Protein AF-A0A8D8BW18-F1 (afdb_monomer)

pLDDT: mean 72.59, std 22.38, range [33.47, 97.62]

Mean predicted aligned error: 18.06 Å

InterPro domains:
  IPR052267 Nexin-Dynein Regulatory Complex Component [PTHR14690] (1-173)

Organism: Culex pipiens (NCBI:txid7175)

Structure (mmCIF, N/CA/C/O backbone):
data_AF-A0A8D8BW18-F1
#
_entry.id   AF-A0A8D8BW18-F1
#
loop_
_atom_site.group_PDB
_atom_site.id
_atom_site.type_symbol
_atom_site.label_atom_id
_atom_site.label_alt_id
_atom_site.label_comp_id
_atom_site.label_asym_id
_atom_site.label_entity_id
_atom_site.label_seq_id
_atom_site.pdbx_PDB_ins_code
_atom_site.Cartn_x
_atom_site.Cartn_y
_atom_site.Cartn_z
_atom_site.occupancy
_atom_site.B_iso_or_equiv
_atom_site.auth_seq_id
_atom_site.auth_comp_id
_atom_site.auth_asym_id
_atom_site.auth_atom_id
_atom_site.pdbx_PDB_model_num
ATOM 1 N N . PHE A 1 1 ? -17.989 -8.621 15.554 1.00 66.81 1 PHE A N 1
ATOM 2 C CA . PHE A 1 1 ? -17.810 -7.972 16.880 1.00 66.81 1 PHE A CA 1
ATOM 3 C C . PHE A 1 1 ? -18.764 -8.463 17.972 1.00 66.81 1 PHE A C 1
ATOM 5 O O . PHE A 1 1 ? -18.282 -8.988 18.970 1.00 66.81 1 PHE A O 1
ATOM 12 N N . LYS A 1 2 ? -20.095 -8.344 17.814 1.00 75.25 2 LYS A N 1
ATOM 13 C CA . LYS A 1 2 ? -21.068 -8.717 18.870 1.00 75.25 2 LYS A CA 1
ATOM 14 C C . LYS A 1 2 ? -20.943 -10.170 19.351 1.00 75.25 2 LYS A C 1
ATOM 16 O O . LYS A 1 2 ? -21.110 -10.436 20.535 1.00 75.25 2 LYS A O 1
ATOM 21 N N . GLU A 1 3 ? -20.630 -11.108 18.460 1.00 80.00 3 GLU A N 1
ATOM 22 C CA . GLU A 1 3 ? -20.431 -12.515 18.835 1.00 80.00 3 GLU A CA 1
ATOM 23 C C . GLU A 1 3 ? -19.160 -12.752 19.654 1.00 80.00 3 GLU A C 1
ATOM 25 O O . GLU A 1 3 ? -19.209 -13.439 20.673 1.00 80.00 3 GLU A O 1
ATOM 30 N N . TYR A 1 4 ? -18.041 -12.126 19.267 1.00 81.00 4 TYR A N 1
ATOM 31 C CA . TYR A 1 4 ? -16.801 -12.168 20.044 1.00 81.00 4 TYR A CA 1
ATOM 32 C C . TYR A 1 4 ? -17.044 -11.635 21.458 1.00 81.00 4 TYR A C 1
ATOM 34 O O . TYR A 1 4 ? -16.743 -12.323 22.428 1.00 81.00 4 TYR A O 1
ATOM 42 N N . GLN A 1 5 ? -17.707 -10.480 21.568 1.00 81.75 5 GLN A N 1
ATOM 43 C CA . GLN A 1 5 ? -18.057 -9.870 22.849 1.00 81.75 5 GLN A CA 1
ATOM 44 C C . GLN A 1 5 ? -18.955 -10.767 23.712 1.00 81.75 5 GLN A C 1
ATOM 46 O O . GLN A 1 5 ? -18.732 -10.868 24.915 1.00 81.75 5 GLN A O 1
ATOM 51 N N . LYS A 1 6 ? -19.955 -11.446 23.133 1.00 84.00 6 LYS A N 1
ATOM 52 C CA . LYS A 1 6 ? -20.797 -12.399 23.880 1.00 84.00 6 LYS A CA 1
ATOM 53 C C . LYS A 1 6 ? -19.983 -13.564 24.448 1.00 84.00 6 LYS A C 1
ATOM 55 O O . LYS A 1 6 ? -20.275 -14.014 25.550 1.00 84.00 6 LYS A O 1
ATOM 60 N N . ARG A 1 7 ? -18.975 -14.037 23.708 1.00 83.69 7 ARG A N 1
ATOM 61 C CA . ARG A 1 7 ? -18.138 -15.182 24.093 1.00 83.69 7 ARG A CA 1
ATOM 62 C C . ARG A 1 7 ? -17.044 -14.821 25.100 1.00 83.69 7 ARG A C 1
ATOM 64 O O . ARG A 1 7 ? -16.828 -15.569 26.043 1.00 83.69 7 ARG A O 1
ATOM 71 N N . THR A 1 8 ? -16.338 -13.711 24.894 1.00 81.50 8 THR A N 1
ATOM 72 C CA . THR A 1 8 ? -15.157 -13.326 25.695 1.00 81.50 8 THR A CA 1
ATOM 73 C C . THR A 1 8 ? -15.472 -12.268 26.752 1.00 81.50 8 THR A C 1
ATOM 75 O O . THR A 1 8 ? -14.718 -12.084 27.704 1.00 81.50 8 THR A O 1
ATOM 78 N N . GLY A 1 9 ? -16.590 -11.553 26.606 1.00 82.31 9 GLY A N 1
ATOM 79 C CA . GLY A 1 9 ? -16.945 -10.421 27.456 1.00 82.31 9 GLY A CA 1
ATOM 80 C C . GLY A 1 9 ? -16.098 -9.167 27.224 1.00 82.31 9 GLY A C 1
ATOM 81 O O . GLY A 1 9 ? -16.192 -8.255 28.045 1.00 82.31 9 GLY A O 1
ATOM 82 N N . ARG A 1 10 ? -15.284 -9.123 26.162 1.00 84.88 10 ARG A N 1
ATOM 83 C CA . ARG A 1 10 ? -14.417 -7.998 25.772 1.00 84.88 10 ARG A CA 1
ATOM 84 C C . ARG A 1 10 ? -14.543 -7.712 24.278 1.00 84.88 10 ARG A C 1
ATOM 86 O O . ARG A 1 10 ? -15.055 -8.548 23.532 1.00 84.88 10 ARG A O 1
ATOM 93 N N . LEU A 1 11 ? -14.108 -6.538 23.841 1.00 85.88 11 LEU A N 1
ATOM 94 C CA . LEU A 1 11 ? -13.949 -6.251 22.417 1.00 85.88 11 LEU A CA 1
ATOM 95 C C . LEU A 1 11 ? -12.721 -6.992 21.854 1.00 85.88 11 LEU A C 1
ATOM 97 O O . LEU A 1 11 ? -11.842 -7.362 22.629 1.00 85.88 11 LEU A O 1
ATOM 101 N N . PRO A 1 12 ? -12.689 -7.304 20.545 1.00 87.69 12 PRO A N 1
ATOM 102 C CA . PRO A 1 12 ? -11.513 -7.888 19.909 1.00 87.69 12 PRO A CA 1
ATOM 103 C C . PRO A 1 12 ? -10.355 -6.899 19.885 1.00 87.69 12 PRO A C 1
ATOM 105 O O . PRO A 1 12 ? -10.574 -5.714 19.642 1.00 87.69 12 PRO A O 1
ATOM 108 N N . ASP A 1 13 ? -9.144 -7.419 20.042 1.00 85.62 13 ASP A N 1
ATOM 109 C CA . ASP A 1 13 ? -7.924 -6.630 19.919 1.00 85.62 13 ASP A CA 1
ATOM 110 C C . ASP A 1 13 ? -7.613 -6.348 18.443 1.00 85.62 13 ASP A C 1
ATOM 112 O O . ASP A 1 13 ? -7.778 -7.214 17.573 1.00 85.62 13 ASP A O 1
ATOM 116 N N . PHE A 1 14 ? -7.147 -5.133 18.163 1.00 89.06 14 PHE A N 1
ATOM 117 C CA . PHE A 1 14 ? -6.636 -4.767 16.848 1.00 89.06 14 PHE A CA 1
ATOM 118 C C . PHE A 1 14 ? -5.167 -5.203 16.724 1.00 89.06 14 PHE A C 1
ATOM 120 O O . PHE A 1 14 ? -4.410 -4.994 17.676 1.00 89.06 14 PHE A O 1
ATOM 127 N N . PRO A 1 15 ? -4.730 -5.805 15.599 1.00 91.38 15 PRO A N 1
ATOM 128 C CA . PRO A 1 15 ? -3.352 -6.268 15.464 1.00 91.38 15 PRO A CA 1
ATOM 129 C C . PRO A 1 15 ? -2.334 -5.141 15.667 1.00 91.38 15 PRO A C 1
ATOM 131 O O . PRO A 1 15 ? -2.565 -3.992 15.278 1.00 91.38 15 PRO A O 1
ATOM 134 N N . SER A 1 16 ? -1.190 -5.470 16.269 1.00 89.50 16 SER A N 1
ATOM 135 C CA . SER A 1 16 ? -0.071 -4.533 16.378 1.00 89.50 16 SER A CA 1
ATOM 136 C C . SER A 1 16 ? 0.514 -4.229 15.000 1.00 89.50 16 SER A C 1
ATOM 138 O O . SER A 1 16 ? 0.356 -5.009 14.059 1.00 89.50 16 SER A O 1
ATOM 140 N N . GLU A 1 17 ? 1.221 -3.108 14.885 1.00 88.00 17 GLU A N 1
ATOM 141 C CA . GLU A 1 17 ? 1.940 -2.746 13.661 1.00 88.00 17 GLU A CA 1
ATOM 142 C C . GLU A 1 17 ? 2.936 -3.840 13.236 1.00 88.00 17 GLU A C 1
ATOM 144 O O . GLU A 1 17 ? 2.922 -4.263 12.082 1.00 88.00 17 GLU A O 1
ATOM 149 N N . GLU A 1 18 ? 3.701 -4.401 14.182 1.00 87.56 18 GLU A N 1
ATOM 150 C CA . GLU A 1 18 ? 4.629 -5.521 13.941 1.00 87.56 18 GLU A CA 1
ATOM 151 C C . GLU A 1 18 ? 3.927 -6.788 13.430 1.00 87.56 18 GLU A C 1
ATOM 153 O O . GLU A 1 18 ? 4.476 -7.532 12.619 1.00 87.56 18 GLU A O 1
ATOM 158 N N . ALA A 1 19 ? 2.687 -7.031 13.869 1.00 87.31 19 ALA A N 1
ATOM 159 C CA . ALA A 1 19 ? 1.862 -8.138 13.391 1.00 87.31 19 ALA A CA 1
ATOM 160 C C . ALA A 1 19 ? 1.169 -7.837 12.044 1.00 87.31 19 ALA A C 1
ATOM 162 O O . ALA A 1 19 ? 0.369 -8.643 11.563 1.00 87.31 19 ALA A O 1
ATOM 163 N N . GLY A 1 20 ? 1.464 -6.687 11.429 1.00 86.81 20 GLY A N 1
ATOM 164 C CA . GLY A 1 20 ? 0.916 -6.251 10.149 1.00 86.81 20 GLY A CA 1
ATOM 165 C C . GLY A 1 20 ? -0.337 -5.379 10.248 1.00 86.81 20 GLY A C 1
ATOM 166 O O . GLY A 1 20 ? -0.948 -5.121 9.212 1.00 86.81 20 GLY A O 1
ATOM 167 N N . GLY A 1 21 ? -0.734 -4.939 11.447 1.00 90.00 21 GLY A N 1
ATOM 168 C CA . GLY A 1 21 ? -1.819 -3.974 11.659 1.00 90.00 21 GLY A CA 1
ATOM 169 C C . GLY A 1 21 ? -3.132 -4.360 10.971 1.00 90.00 21 GLY A C 1
ATOM 170 O O . GLY A 1 21 ? -3.524 -5.533 10.934 1.00 90.00 21 GLY A O 1
ATOM 171 N N . SER A 1 22 ? -3.801 -3.382 10.360 1.00 90.12 22 SER A N 1
ATOM 172 C CA . SER A 1 22 ? -4.994 -3.622 9.535 1.00 90.12 22 SER A CA 1
ATOM 173 C C . SER A 1 22 ? -4.733 -4.551 8.355 1.00 90.12 22 SER A C 1
ATOM 175 O O . SER A 1 22 ? -5.632 -5.297 7.970 1.00 90.12 22 SER A O 1
ATOM 177 N N . ARG A 1 23 ? -3.520 -4.584 7.785 1.00 89.12 23 ARG A N 1
ATOM 178 C CA . ARG A 1 23 ? -3.214 -5.436 6.621 1.00 89.12 23 ARG A CA 1
ATOM 179 C C . ARG A 1 23 ? -3.442 -6.918 6.928 1.00 89.12 23 ARG A C 1
ATOM 181 O O . ARG A 1 23 ? -3.922 -7.652 6.065 1.00 89.12 23 ARG A O 1
ATOM 188 N N . HIS A 1 24 ? -3.195 -7.343 8.171 1.00 86.50 24 HIS A N 1
ATOM 189 C CA . HIS A 1 24 ? -3.511 -8.702 8.621 1.00 86.50 24 HIS A CA 1
ATOM 190 C C . HIS A 1 24 ? -5.020 -9.002 8.611 1.00 86.50 24 HIS A C 1
ATOM 192 O O . HIS A 1 24 ? -5.429 -10.136 8.353 1.00 86.50 24 HIS A O 1
ATOM 198 N N . LEU A 1 25 ? -5.856 -7.999 8.891 1.00 84.94 25 LEU A N 1
ATOM 199 C CA . LEU A 1 25 ? -7.312 -8.132 8.882 1.00 84.94 25 LEU A CA 1
ATOM 200 C C . LEU A 1 25 ? -7.853 -8.140 7.450 1.00 84.94 25 LEU A C 1
ATOM 202 O O . LEU A 1 25 ? -8.606 -9.044 7.099 1.00 84.94 25 LEU A O 1
ATOM 206 N N . LEU A 1 26 ? -7.425 -7.194 6.608 1.00 78.56 26 LEU A N 1
ATOM 207 C CA . LEU A 1 26 ? -7.921 -7.069 5.233 1.00 78.56 26 LEU A CA 1
ATOM 208 C C . LEU A 1 26 ? -7.465 -8.218 4.322 1.00 78.56 26 LEU A C 1
ATOM 210 O O . LEU A 1 26 ? -8.235 -8.663 3.475 1.00 78.56 26 LEU A O 1
ATOM 214 N N . SER A 1 27 ? -6.263 -8.767 4.530 1.00 72.50 27 SER A N 1
ATOM 215 C CA . SER A 1 27 ? -5.789 -9.937 3.772 1.00 72.50 27 SER A CA 1
ATOM 216 C C . SER A 1 27 ? -6.682 -11.168 3.975 1.00 72.50 27 SER A C 1
ATOM 218 O O . SER A 1 27 ? -6.855 -11.973 3.061 1.00 72.50 27 SER A O 1
ATOM 220 N N . ARG A 1 28 ? -7.309 -11.293 5.151 1.00 60.31 28 ARG A N 1
ATOM 221 C CA . ARG A 1 28 ? -8.270 -12.364 5.437 1.00 60.31 28 ARG A CA 1
ATOM 222 C C . ARG A 1 28 ? -9.626 -12.124 4.766 1.00 60.31 28 ARG A C 1
ATOM 224 O O . ARG A 1 28 ? -10.278 -13.097 4.413 1.00 60.31 28 ARG A O 1
ATOM 231 N N . GLN A 1 29 ? -10.027 -10.873 4.530 1.00 53.88 29 GLN A N 1
ATOM 232 C CA . GLN A 1 29 ? -11.337 -10.559 3.939 1.00 53.88 29 GLN A CA 1
ATOM 233 C C . GLN A 1 29 ? -11.428 -10.869 2.443 1.00 53.88 29 GLN A C 1
ATOM 235 O O . GLN A 1 29 ? -12.465 -11.330 1.982 1.00 53.88 29 GLN A O 1
ATOM 240 N N . ALA A 1 30 ? -10.333 -10.740 1.686 1.00 48.59 30 ALA A N 1
ATOM 241 C CA . ALA A 1 30 ? -10.296 -11.204 0.292 1.00 48.59 30 ALA A CA 1
ATOM 242 C C . ALA A 1 30 ? -10.478 -12.735 0.159 1.00 48.59 30 ALA A C 1
ATOM 244 O O . ALA A 1 30 ? -10.710 -13.244 -0.935 1.00 48.59 30 ALA A O 1
ATOM 245 N N . THR A 1 31 ? -10.389 -13.472 1.273 1.00 42.72 31 THR A N 1
ATOM 246 C CA . THR A 1 31 ? -10.566 -14.929 1.359 1.00 42.72 31 THR A CA 1
ATOM 247 C C . THR A 1 31 ? -11.709 -15.330 2.294 1.00 42.72 31 THR A C 1
ATOM 249 O O . THR A 1 31 ? -11.733 -16.472 2.750 1.00 42.72 31 THR A O 1
ATOM 252 N N . GLU A 1 32 ? -12.660 -14.430 2.591 1.00 41.25 32 GLU A N 1
ATOM 253 C CA . GLU A 1 32 ? -13.792 -14.702 3.489 1.00 41.25 32 GLU A CA 1
ATOM 254 C C . GLU A 1 32 ? -14.748 -15.771 2.920 1.00 41.25 32 GLU A C 1
ATOM 256 O O . GLU A 1 32 ? -15.827 -15.507 2.402 1.00 41.25 32 GLU A O 1
ATOM 261 N N . SER A 1 33 ? -14.344 -17.029 3.084 1.00 40.00 33 SER A N 1
ATOM 262 C CA . SER A 1 33 ? -15.210 -18.103 3.537 1.00 40.00 33 SER A CA 1
ATOM 263 C C . SER A 1 33 ? -14.842 -18.354 5.000 1.00 40.00 33 SER A C 1
ATOM 265 O O . SER A 1 33 ? -13.722 -18.756 5.325 1.00 40.00 33 SER A O 1
ATOM 267 N N . GLU A 1 34 ? -15.759 -18.032 5.910 1.00 48.22 34 GLU A N 1
ATOM 268 C CA . GLU A 1 34 ? -15.574 -18.006 7.367 1.00 48.22 34 GLU A CA 1
ATOM 269 C C . GLU A 1 34 ? -15.398 -19.401 8.022 1.00 48.22 34 GLU A C 1
ATOM 271 O O . GLU A 1 34 ? -15.932 -19.662 9.100 1.00 48.22 34 GLU A O 1
ATOM 276 N N . MET A 1 35 ? -14.646 -20.333 7.424 1.00 37.25 35 MET A N 1
ATOM 277 C CA . MET A 1 35 ? -14.471 -21.699 7.952 1.00 37.25 35 MET A CA 1
ATOM 278 C C . MET A 1 35 ? -13.027 -22.212 7.906 1.00 37.25 35 MET A C 1
ATOM 280 O O . MET A 1 35 ? -12.781 -23.367 7.574 1.00 37.25 35 MET A O 1
ATOM 284 N N . SER A 1 36 ? -12.024 -21.403 8.242 1.00 41.81 36 SER A N 1
ATOM 285 C CA . SER A 1 36 ? -10.649 -21.923 8.368 1.00 41.81 36 SER A CA 1
ATOM 286 C C . SER A 1 36 ? -9.906 -21.315 9.550 1.00 41.81 36 SER A C 1
ATOM 288 O O . SER A 1 36 ? -8.887 -20.641 9.439 1.00 41.81 36 SER A O 1
ATOM 290 N N . ARG A 1 37 ? -10.430 -21.597 10.745 1.00 48.81 37 ARG A N 1
ATOM 291 C CA . ARG A 1 37 ? -9.647 -21.618 11.983 1.00 48.81 37 ARG A CA 1
ATOM 292 C C . ARG A 1 37 ? -9.381 -23.071 12.371 1.00 48.81 37 ARG A C 1
ATOM 294 O O . ARG A 1 37 ? -10.067 -23.591 13.241 1.00 48.81 37 ARG A O 1
ATOM 301 N N . SER A 1 38 ? -8.434 -23.732 11.707 1.00 45.84 38 SER A N 1
ATOM 302 C CA . SER A 1 38 ? -7.627 -24.845 12.248 1.00 45.84 38 SER A CA 1
ATOM 303 C C . SER A 1 38 ? -6.885 -25.576 11.128 1.00 45.84 38 SER A C 1
ATOM 305 O O . SER A 1 38 ? -7.511 -26.207 10.295 1.00 45.84 38 SER A O 1
ATOM 307 N N . SER A 1 39 ? -5.553 -25.491 11.137 1.00 36.50 39 SER A N 1
ATOM 308 C CA . SER A 1 39 ? -4.615 -26.621 11.000 1.00 36.50 39 SER A CA 1
ATOM 309 C C . SER A 1 39 ? -3.238 -26.063 10.631 1.00 36.50 39 SER A C 1
ATOM 311 O O . SER A 1 39 ? -3.030 -25.573 9.527 1.00 36.50 39 SER A O 1
ATOM 313 N N . VAL A 1 40 ? -2.365 -25.868 11.619 1.00 37.56 40 VAL A N 1
ATOM 314 C CA . VAL A 1 40 ? -1.125 -26.651 11.787 1.00 37.56 40 VAL A CA 1
ATOM 315 C C . VAL A 1 40 ? -0.452 -27.072 10.480 1.00 37.56 40 VAL A C 1
ATOM 317 O O . VAL A 1 40 ? -0.977 -27.848 9.689 1.00 37.56 40 VAL A O 1
ATOM 320 N N . MET A 1 41 ? 0.767 -26.564 10.343 1.00 43.97 41 MET A N 1
ATOM 321 C CA . MET A 1 41 ? 1.787 -26.927 9.374 1.00 43.97 41 MET A CA 1
ATOM 322 C C . MET A 1 41 ? 1.861 -28.445 9.168 1.00 43.97 41 MET A C 1
ATOM 324 O O . MET A 1 41 ? 2.003 -29.198 10.130 1.00 43.97 41 MET A O 1
ATOM 328 N N . SER A 1 42 ? 1.835 -28.893 7.915 1.00 34.25 42 SER A N 1
ATOM 329 C CA . SER A 1 42 ? 2.266 -30.242 7.556 1.00 34.25 42 SER A CA 1
ATOM 330 C C . SER A 1 42 ? 3.167 -30.154 6.333 1.00 34.25 42 SER A C 1
ATOM 332 O O . SER A 1 42 ? 2.717 -30.068 5.194 1.00 34.25 42 SER A O 1
ATOM 334 N N . SER A 1 43 ? 4.471 -30.133 6.603 1.00 43.78 43 SER A N 1
ATOM 335 C CA . SER A 1 43 ? 5.488 -30.535 5.648 1.00 43.78 43 SER A CA 1
ATOM 336 C C . SER A 1 43 ? 5.309 -32.026 5.367 1.00 43.78 43 SER A C 1
ATOM 338 O O . SER A 1 43 ? 5.308 -32.851 6.285 1.00 43.78 43 SER A O 1
ATOM 340 N N . ARG A 1 44 ? 5.168 -32.401 4.094 1.00 36.97 44 ARG A N 1
ATOM 341 C CA . ARG A 1 44 ? 5.327 -33.800 3.702 1.00 36.97 44 ARG A CA 1
ATOM 342 C C . ARG A 1 44 ? 6.104 -33.923 2.405 1.00 36.97 44 ARG A C 1
ATOM 344 O O . ARG A 1 44 ? 5.578 -33.855 1.304 1.00 36.97 44 ARG A O 1
ATOM 351 N N . GLU A 1 45 ? 7.400 -34.094 2.629 1.00 38.44 45 GLU A N 1
ATOM 352 C CA . GLU A 1 45 ? 8.368 -34.793 1.799 1.00 38.44 45 GLU A CA 1
ATOM 353 C C . GLU A 1 45 ? 7.738 -35.995 1.075 1.00 38.44 45 GLU A C 1
ATOM 355 O O . GLU A 1 45 ? 7.233 -36.922 1.710 1.00 38.44 45 GLU A O 1
ATOM 360 N N . SER A 1 46 ? 7.820 -36.007 -0.255 1.00 41.03 46 SER A N 1
ATOM 361 C CA . SER A 1 46 ? 7.588 -37.202 -1.064 1.00 41.03 46 SER A CA 1
ATOM 362 C C . SER A 1 46 ? 8.788 -37.441 -1.976 1.00 41.03 46 SER A C 1
ATOM 364 O O . SER A 1 46 ? 8.866 -36.954 -3.103 1.00 41.03 46 SER A O 1
ATOM 366 N N . LYS A 1 47 ? 9.736 -38.219 -1.446 1.00 40.12 47 LYS A N 1
ATOM 367 C CA . LYS A 1 47 ? 10.743 -38.963 -2.203 1.00 40.12 47 LYS A CA 1
ATOM 368 C C . LYS A 1 47 ? 10.038 -40.006 -3.071 1.00 40.12 47 LYS A C 1
ATOM 370 O O . LYS A 1 47 ? 9.452 -40.933 -2.520 1.00 40.12 47 LYS A O 1
ATOM 375 N N . LEU A 1 48 ? 10.180 -39.932 -4.392 1.00 36.28 48 LEU A N 1
ATOM 376 C CA . LEU A 1 48 ? 9.960 -41.085 -5.267 1.00 36.28 48 LEU A CA 1
ATOM 377 C C . LEU A 1 48 ? 11.112 -41.209 -6.268 1.00 36.28 48 LEU A C 1
ATOM 379 O O . LEU A 1 48 ? 11.300 -40.393 -7.164 1.00 36.28 48 LEU A O 1
ATOM 383 N N . LYS A 1 49 ? 11.907 -42.257 -6.029 1.00 38.66 49 LYS A N 1
ATOM 384 C CA . LYS A 1 49 ? 12.949 -42.804 -6.896 1.00 38.66 49 LYS A CA 1
ATOM 385 C C . LYS A 1 49 ? 12.291 -43.324 -8.177 1.00 38.66 49 LYS A C 1
ATOM 387 O O . LYS A 1 49 ? 11.402 -44.166 -8.079 1.00 38.66 49 LYS A O 1
ATOM 392 N N . SER A 1 50 ? 12.774 -42.893 -9.340 1.00 33.47 50 SER A N 1
ATOM 393 C CA . SER A 1 50 ? 12.515 -43.583 -10.605 1.00 33.47 50 SER A CA 1
ATOM 394 C C . SER A 1 50 ? 13.801 -44.200 -11.140 1.00 33.47 50 SER A C 1
ATOM 396 O O . SER A 1 50 ? 14.907 -43.726 -10.873 1.00 33.47 50 SER A O 1
ATOM 398 N N . ALA A 1 51 ? 13.607 -45.333 -11.796 1.00 34.09 51 ALA A N 1
ATOM 399 C CA . ALA A 1 51 ? 14.574 -46.365 -12.086 1.00 34.09 51 ALA A CA 1
ATOM 400 C C . ALA A 1 51 ? 15.605 -45.961 -13.145 1.00 34.09 51 ALA A C 1
ATOM 402 O O . ALA A 1 51 ? 15.366 -45.158 -14.042 1.00 34.09 51 ALA A O 1
ATOM 403 N N . LYS A 1 52 ? 16.770 -46.585 -13.000 1.00 33.94 52 LYS A N 1
ATOM 404 C CA . LYS A 1 52 ? 17.919 -46.562 -13.894 1.00 33.94 52 LYS A CA 1
ATOM 405 C C . LYS A 1 52 ? 17.688 -47.591 -15.001 1.00 33.94 52 LYS A C 1
ATOM 407 O O . LYS A 1 52 ? 17.534 -48.761 -14.672 1.00 33.94 52 LYS A O 1
ATOM 412 N N . ASP A 1 53 ? 17.772 -47.175 -16.261 1.00 36.22 53 ASP A N 1
ATOM 413 C CA . ASP A 1 53 ? 18.125 -48.073 -17.365 1.00 36.22 53 ASP A CA 1
ATOM 414 C C . ASP A 1 53 ? 19.078 -47.350 -18.342 1.00 36.22 53 ASP A C 1
ATOM 416 O O . ASP A 1 53 ? 18.848 -46.175 -18.649 1.00 36.22 53 ASP A O 1
ATOM 420 N N . PRO A 1 54 ? 20.191 -47.974 -18.780 1.00 42.16 54 PRO A N 1
ATOM 421 C CA . PRO A 1 54 ? 21.247 -47.311 -19.529 1.00 42.16 54 PRO A CA 1
ATOM 422 C C . PRO A 1 54 ? 21.105 -47.596 -21.028 1.00 42.16 54 PRO A C 1
ATOM 424 O O . PRO A 1 54 ? 21.276 -48.731 -21.463 1.00 42.16 54 PRO A O 1
ATOM 427 N N . ASN A 1 55 ? 20.882 -46.568 -21.852 1.00 35.12 55 ASN A N 1
ATOM 428 C CA . ASN A 1 55 ? 20.998 -46.734 -23.302 1.00 35.12 55 ASN A CA 1
ATOM 429 C C . ASN A 1 55 ? 21.799 -45.604 -23.967 1.00 35.12 55 ASN A C 1
ATOM 431 O O . ASN A 1 55 ? 21.282 -44.567 -24.369 1.00 35.12 55 ASN A O 1
ATOM 435 N N . LYS A 1 56 ? 23.114 -45.837 -24.010 1.00 42.44 56 LYS A N 1
ATOM 436 C CA . LYS A 1 56 ? 23.999 -45.718 -25.179 1.00 42.44 56 LYS A CA 1
ATOM 437 C C . LYS A 1 56 ? 23.626 -44.642 -26.217 1.00 42.44 56 LYS A C 1
ATOM 439 O O . LYS A 1 56 ? 23.078 -44.948 -27.271 1.00 42.44 56 LYS A O 1
ATOM 444 N N . GLN A 1 57 ? 24.043 -43.397 -25.977 1.00 41.16 57 GLN A N 1
ATOM 445 C CA . GLN A 1 57 ? 24.173 -42.404 -27.047 1.00 41.16 57 GLN A CA 1
ATOM 446 C C . GLN A 1 57 ? 25.545 -42.542 -27.715 1.00 41.16 57 GLN A C 1
ATOM 448 O O . GLN A 1 57 ? 26.593 -42.340 -27.102 1.00 41.16 57 GLN A O 1
ATOM 453 N N . GLN A 1 58 ? 25.518 -42.937 -28.987 1.00 42.19 58 GLN A N 1
ATOM 454 C CA . GLN A 1 58 ? 26.649 -42.872 -29.904 1.00 42.19 58 GLN A CA 1
ATOM 455 C C . GLN A 1 58 ? 27.082 -41.408 -30.063 1.00 42.19 58 GLN A C 1
ATOM 457 O O . GLN A 1 58 ? 26.310 -40.580 -30.549 1.00 42.19 58 GLN A O 1
ATOM 462 N N . LYS A 1 59 ? 28.319 -41.088 -29.667 1.00 42.88 59 LYS A N 1
ATOM 463 C CA . LYS A 1 59 ? 28.950 -39.800 -29.974 1.00 42.88 59 LYS A CA 1
ATOM 464 C C . LYS A 1 59 ? 29.140 -39.693 -31.491 1.00 42.88 59 LYS A C 1
ATOM 466 O O . LYS A 1 59 ? 29.756 -40.568 -32.099 1.00 42.88 59 LYS A O 1
ATOM 471 N N . ARG A 1 60 ? 28.614 -38.625 -32.096 1.00 42.78 60 ARG A N 1
ATOM 472 C CA . ARG A 1 60 ? 28.977 -38.219 -33.461 1.00 42.78 60 ARG A CA 1
ATOM 473 C C . ARG A 1 60 ? 30.415 -37.675 -33.430 1.00 42.78 60 ARG A C 1
ATOM 475 O O . ARG A 1 60 ? 30.758 -36.981 -32.473 1.00 42.78 60 ARG A O 1
ATOM 482 N N . PRO A 1 61 ? 31.266 -37.963 -34.425 1.00 36.88 61 PRO A N 1
ATOM 483 C CA . PRO A 1 61 ? 32.617 -37.421 -34.460 1.00 36.88 61 PRO A CA 1
ATOM 484 C C . PRO A 1 61 ? 32.535 -35.944 -34.872 1.00 36.88 61 PRO A C 1
ATOM 486 O O . PRO A 1 61 ? 32.098 -35.645 -35.980 1.00 36.88 61 PRO A O 1
ATOM 489 N N . GLY A 1 62 ? 32.902 -35.022 -33.978 1.00 47.84 62 GLY A N 1
ATOM 490 C CA . GLY A 1 62 ? 33.004 -33.593 -34.309 1.00 47.84 62 GLY A CA 1
ATOM 491 C C . GLY A 1 62 ? 32.625 -32.605 -33.205 1.00 47.84 62 GLY A C 1
ATOM 492 O O . GLY A 1 62 ? 32.921 -31.424 -33.345 1.00 47.84 62 GLY A O 1
ATOM 493 N N . GLU A 1 63 ? 32.020 -33.047 -32.102 1.00 43.53 63 GLU A N 1
ATOM 494 C CA . GLU A 1 63 ? 31.780 -32.170 -30.952 1.00 43.53 63 GLU A CA 1
ATOM 495 C C . GLU A 1 63 ? 33.020 -32.174 -30.052 1.00 43.53 63 GLU A C 1
ATOM 497 O O . GLU A 1 63 ? 33.215 -33.059 -29.218 1.00 43.53 63 GLU A O 1
ATOM 502 N N . VAL A 1 64 ? 33.907 -31.203 -30.274 1.00 48.06 64 VAL A N 1
ATOM 503 C CA . VAL A 1 64 ? 34.926 -30.831 -29.290 1.00 48.06 64 VAL A CA 1
ATOM 504 C C . VAL A 1 64 ? 34.182 -30.333 -28.056 1.00 48.06 64 VAL A C 1
ATOM 506 O O . VAL A 1 64 ? 33.655 -29.222 -28.042 1.00 48.06 64 VAL A O 1
ATOM 509 N N . SER A 1 65 ? 34.100 -31.185 -27.033 1.00 49.03 65 SER A N 1
ATOM 510 C CA . SER A 1 65 ? 33.650 -30.782 -25.707 1.00 49.03 65 SER A CA 1
ATOM 511 C C . SER A 1 65 ? 34.584 -29.677 -25.225 1.00 49.03 65 SER A C 1
ATOM 513 O O . SER A 1 65 ? 35.751 -29.931 -24.926 1.00 49.03 65 SER A O 1
ATOM 515 N N . LEU A 1 66 ? 34.075 -28.445 -25.144 1.00 53.91 66 LEU A N 1
ATOM 516 C CA . LEU A 1 66 ? 34.796 -27.298 -24.579 1.00 53.91 66 LEU A CA 1
ATOM 517 C C . LEU A 1 66 ? 35.235 -27.561 -23.120 1.00 53.91 66 LEU A C 1
ATOM 519 O O . LEU A 1 66 ? 36.039 -26.822 -22.564 1.00 53.91 66 LEU A O 1
ATOM 523 N N . GLU A 1 67 ? 34.717 -28.623 -22.501 1.00 55.31 67 GLU A N 1
ATOM 524 C CA . GLU A 1 67 ? 35.012 -29.028 -21.132 1.00 55.31 67 GLU A CA 1
ATOM 525 C C . GLU A 1 67 ? 36.339 -29.799 -20.982 1.00 55.31 67 GLU A C 1
ATOM 527 O O . GLU A 1 67 ? 36.921 -29.797 -19.903 1.00 55.31 67 GLU A O 1
ATOM 532 N N . GLU A 1 68 ? 36.865 -30.434 -22.037 1.00 52.53 68 GLU A N 1
ATOM 533 C CA . GLU A 1 68 ? 38.038 -31.324 -21.906 1.00 52.53 68 GLU A CA 1
ATOM 534 C C . GLU A 1 68 ? 39.394 -30.586 -21.873 1.00 52.53 68 GLU A C 1
ATOM 536 O O . GLU A 1 68 ? 40.420 -31.208 -21.602 1.00 52.53 68 GLU A O 1
ATOM 541 N N . GLY A 1 69 ? 39.410 -29.264 -22.097 1.00 51.81 69 GLY A N 1
ATOM 542 C CA . GLY A 1 69 ? 40.625 -28.429 -22.092 1.00 51.81 69 GLY A CA 1
ATOM 543 C C . GLY A 1 69 ? 40.659 -27.307 -21.049 1.00 51.81 69 GLY A C 1
ATOM 544 O O . GLY A 1 69 ? 41.682 -26.637 -20.908 1.00 51.81 69 GLY A O 1
ATOM 545 N N . LEU A 1 70 ? 39.571 -27.084 -20.307 1.00 55.19 70 LEU A N 1
ATOM 546 C CA . LEU A 1 70 ? 39.545 -26.135 -19.193 1.00 55.19 70 LEU A CA 1
ATOM 547 C C . LEU A 1 70 ? 40.061 -26.849 -17.949 1.00 55.19 70 LEU A C 1
ATOM 549 O O . LEU A 1 70 ? 39.322 -27.426 -17.154 1.00 55.19 70 LEU A O 1
ATOM 553 N N . ASP A 1 71 ? 41.384 -26.849 -17.871 1.00 55.78 71 ASP A N 1
ATOM 554 C CA . ASP A 1 71 ? 42.201 -27.352 -16.784 1.00 55.78 71 ASP A CA 1
ATOM 555 C C . ASP A 1 71 ? 41.567 -27.085 -15.407 1.00 55.78 71 ASP A C 1
ATOM 557 O O . ASP A 1 71 ? 40.955 -26.037 -15.172 1.00 55.78 71 ASP A O 1
ATOM 561 N N . LYS A 1 72 ? 41.748 -28.028 -14.475 1.00 59.66 72 LYS A N 1
ATOM 562 C CA . LYS A 1 72 ? 41.115 -28.127 -13.137 1.00 59.66 72 LYS A CA 1
ATOM 563 C C . LYS A 1 72 ? 41.322 -26.917 -12.194 1.00 59.66 72 LYS A C 1
ATOM 565 O O . LYS A 1 72 ? 40.982 -27.005 -11.015 1.00 59.66 72 LYS A O 1
ATOM 570 N N . ALA A 1 73 ? 41.843 -25.797 -12.689 1.00 62.66 73 ALA A N 1
ATOM 571 C CA . ALA A 1 73 ? 42.105 -24.555 -11.974 1.00 62.66 73 ALA A CA 1
ATOM 572 C C . ALA A 1 73 ? 41.264 -23.348 -12.447 1.00 62.66 73 ALA A C 1
ATOM 574 O O . ALA A 1 73 ? 41.129 -22.398 -11.679 1.00 62.66 73 ALA A O 1
ATOM 575 N N . PHE A 1 74 ? 40.664 -23.357 -13.647 1.00 65.69 74 PHE A N 1
ATOM 576 C CA . PHE A 1 74 ? 39.877 -22.213 -14.136 1.00 65.69 74 PHE A CA 1
ATOM 577 C C . PHE A 1 74 ? 38.388 -22.550 -14.232 1.00 65.69 74 PHE A C 1
ATOM 579 O O . PHE A 1 74 ? 37.881 -22.985 -15.263 1.00 65.69 74 PHE A O 1
ATOM 586 N N . ARG A 1 75 ? 37.662 -22.322 -13.132 1.00 72.94 75 ARG A N 1
ATOM 587 C CA . ARG A 1 75 ? 36.201 -22.207 -13.184 1.00 72.94 75 ARG A CA 1
ATOM 588 C C . ARG A 1 75 ? 35.869 -20.749 -13.492 1.00 72.94 75 ARG A C 1
ATOM 590 O O . ARG A 1 75 ? 36.189 -19.907 -12.650 1.00 72.94 75 ARG A O 1
ATOM 597 N N . PRO A 1 76 ? 35.248 -20.417 -14.639 1.00 74.00 76 PRO A N 1
ATOM 598 C CA . PRO A 1 76 ? 34.782 -19.057 -14.852 1.00 74.00 76 PRO A CA 1
ATOM 599 C C . PRO A 1 76 ? 33.800 -18.711 -13.729 1.00 74.00 76 PRO A C 1
ATOM 601 O O . PRO A 1 76 ? 32.819 -19.422 -13.497 1.00 74.00 76 PRO A O 1
ATOM 604 N N . MET A 1 77 ? 34.105 -17.650 -12.983 1.00 78.94 77 MET A N 1
ATOM 605 C CA . MET A 1 77 ? 33.188 -17.122 -11.982 1.00 78.94 77 MET A CA 1
ATOM 606 C C . MET A 1 77 ? 31.918 -16.664 -12.704 1.00 78.94 77 MET A C 1
ATOM 608 O O . MET A 1 77 ? 31.990 -16.114 -13.806 1.00 78.94 77 MET A O 1
ATOM 612 N N . GLN A 1 78 ? 30.749 -16.901 -12.106 1.00 83.75 78 GLN A N 1
ATOM 613 C CA . GLN A 1 78 ? 29.523 -16.308 -12.632 1.00 83.75 78 GLN A CA 1
ATOM 614 C C . GLN A 1 78 ? 29.696 -14.789 -12.682 1.00 83.75 78 GLN A C 1
ATOM 616 O O . GLN A 1 78 ? 30.208 -14.189 -11.736 1.00 83.75 78 GLN A O 1
ATOM 621 N N . SER A 1 79 ? 29.305 -14.177 -13.799 1.00 89.38 79 SER A N 1
ATOM 622 C CA . SER A 1 79 ? 29.405 -12.728 -13.945 1.00 89.38 79 SER A CA 1
ATOM 623 C C . SER A 1 79 ? 28.558 -12.045 -12.873 1.00 89.38 79 SER A C 1
ATOM 625 O O . SER A 1 79 ? 27.379 -12.363 -12.705 1.00 89.38 79 SER A O 1
ATOM 627 N N . ALA A 1 80 ? 29.162 -11.079 -12.183 1.00 89.94 80 ALA A N 1
ATOM 628 C CA . ALA A 1 80 ? 28.487 -10.251 -11.189 1.00 89.94 80 ALA A CA 1
ATOM 629 C C . ALA A 1 80 ? 27.316 -9.443 -11.782 1.00 89.94 80 ALA A C 1
ATOM 631 O O . ALA A 1 80 ? 26.423 -9.048 -11.042 1.00 89.94 80 ALA A O 1
ATOM 632 N N . PHE A 1 81 ? 27.289 -9.253 -13.107 1.00 93.19 81 PHE A N 1
ATOM 633 C CA . PHE A 1 81 ? 26.248 -8.513 -13.827 1.00 93.19 81 PHE A CA 1
ATOM 634 C C . PHE A 1 81 ? 25.072 -9.391 -14.277 1.00 93.19 81 PHE A C 1
ATOM 636 O O . PHE A 1 81 ? 24.048 -8.871 -14.708 1.00 93.19 81 PHE A O 1
ATOM 643 N N . LEU A 1 82 ? 25.175 -10.726 -14.197 1.00 93.19 82 LEU A N 1
ATOM 644 C CA . LEU A 1 82 ? 24.071 -11.607 -14.607 1.00 93.19 82 LEU A CA 1
ATOM 645 C C . LEU A 1 82 ? 22.760 -11.354 -13.843 1.00 93.19 82 LEU A C 1
ATOM 647 O O . LEU A 1 82 ? 21.715 -11.405 -14.488 1.00 93.19 82 LEU A O 1
ATOM 651 N N . PRO A 1 83 ? 22.760 -11.099 -12.519 1.00 95.06 83 PRO A N 1
ATOM 652 C CA . PRO A 1 83 ? 21.540 -10.736 -11.802 1.00 95.06 83 PRO A CA 1
ATOM 653 C C . PRO A 1 83 ? 20.928 -9.427 -12.309 1.00 95.06 83 PRO A C 1
ATOM 655 O O . PRO A 1 83 ? 19.727 -9.370 -12.527 1.00 95.06 83 PRO A O 1
ATOM 658 N N . GLU A 1 84 ? 21.750 -8.408 -12.557 1.00 96.25 84 GLU A N 1
ATOM 659 C CA . GLU A 1 84 ? 21.295 -7.108 -13.063 1.00 96.25 84 GLU A CA 1
ATOM 660 C C . GLU A 1 84 ? 20.656 -7.235 -14.450 1.00 96.25 84 GLU A C 1
ATOM 662 O O . GLU A 1 84 ? 19.557 -6.739 -14.674 1.00 96.25 84 GLU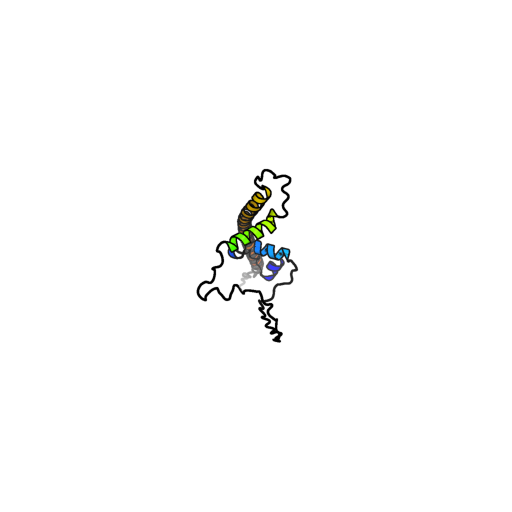 A O 1
ATOM 667 N N . ILE A 1 85 ? 21.292 -7.987 -15.355 1.00 96.25 85 ILE A N 1
ATOM 668 C CA . ILE A 1 85 ? 20.746 -8.250 -16.692 1.00 96.25 85 ILE A CA 1
ATOM 669 C C . ILE A 1 85 ? 19.408 -8.989 -16.597 1.00 96.25 85 ILE A C 1
ATOM 671 O O . ILE A 1 85 ? 18.476 -8.651 -17.320 1.00 96.25 85 ILE A O 1
ATOM 675 N N . LYS A 1 86 ? 19.292 -9.988 -15.713 1.00 96.31 86 LYS A N 1
ATOM 676 C CA . LYS A 1 86 ? 18.024 -10.703 -15.502 1.00 96.31 86 LYS A CA 1
ATOM 677 C C . LYS A 1 86 ? 16.936 -9.766 -14.992 1.00 96.31 86 LYS A C 1
ATOM 679 O O . LYS A 1 86 ? 15.872 -9.730 -15.592 1.00 96.31 86 LYS A O 1
ATOM 684 N N . ASN A 1 87 ? 17.240 -8.958 -13.977 1.00 97.00 87 ASN A N 1
ATOM 685 C CA . ASN A 1 87 ? 16.294 -7.988 -13.433 1.00 97.00 87 ASN A CA 1
ATOM 686 C C . ASN A 1 87 ? 15.826 -6.993 -14.507 1.00 97.00 87 ASN A C 1
ATOM 688 O O . ASN A 1 87 ? 14.635 -6.732 -14.602 1.00 97.00 87 ASN A O 1
ATOM 692 N N . GLY A 1 88 ? 16.731 -6.489 -15.354 1.00 97.62 88 GLY A N 1
ATOM 693 C CA . GLY A 1 88 ? 16.363 -5.586 -16.449 1.00 97.62 88 GLY A CA 1
ATOM 694 C C . GLY A 1 88 ? 15.520 -6.258 -17.541 1.00 97.62 88 GLY A 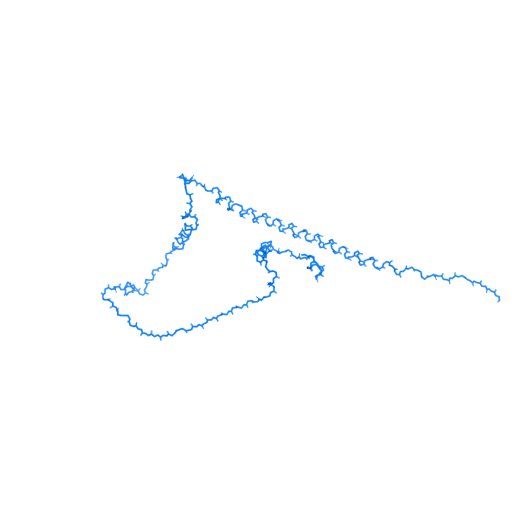C 1
ATOM 695 O O . GLY A 1 88 ? 14.619 -5.636 -18.101 1.00 97.62 88 GLY A O 1
ATOM 696 N N . ILE A 1 89 ? 15.772 -7.540 -17.834 1.00 97.12 89 ILE A N 1
ATOM 697 C CA . ILE A 1 89 ? 14.927 -8.330 -18.745 1.00 97.12 89 ILE A CA 1
ATOM 698 C C . ILE A 1 89 ? 13.528 -8.512 -18.150 1.00 97.12 89 ILE A C 1
ATOM 700 O O . ILE A 1 89 ? 12.539 -8.365 -18.870 1.00 97.12 89 ILE A O 1
ATOM 704 N N . ASP A 1 90 ? 13.441 -8.840 -16.864 1.00 97.44 90 ASP A N 1
ATOM 705 C CA . ASP A 1 90 ? 12.172 -9.044 -16.170 1.00 97.44 90 ASP A CA 1
ATOM 706 C C . ASP A 1 90 ? 11.374 -7.730 -16.120 1.00 97.44 90 ASP A C 1
ATOM 708 O O . ASP A 1 90 ? 10.230 -7.697 -16.570 1.00 97.44 90 ASP A O 1
ATOM 712 N N . GLU A 1 91 ? 12.011 -6.616 -15.741 1.00 96.19 91 GLU A N 1
ATOM 713 C CA . GLU A 1 91 ? 11.404 -5.278 -15.742 1.00 96.19 91 GLU A CA 1
ATOM 714 C C . GLU A 1 91 ? 10.882 -4.884 -17.131 1.00 96.19 91 GLU A C 1
ATOM 716 O O . GLU A 1 91 ? 9.746 -4.426 -17.276 1.00 96.19 91 GLU A O 1
ATOM 721 N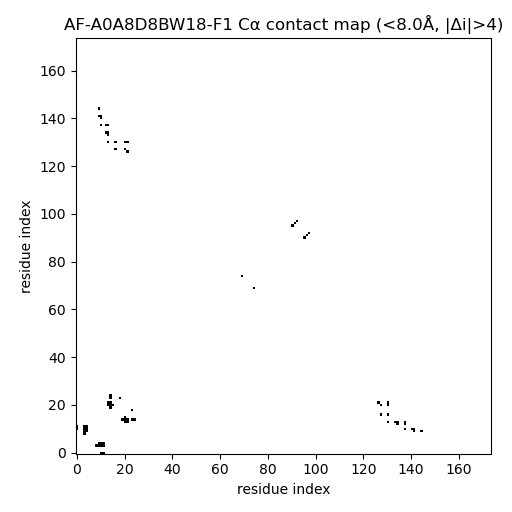 N . TYR A 1 92 ? 11.679 -5.100 -18.183 1.00 96.56 92 TYR A N 1
ATOM 722 C CA . TYR A 1 92 ? 11.236 -4.830 -19.547 1.00 96.56 92 TYR A CA 1
ATOM 723 C C . TYR A 1 92 ? 10.002 -5.655 -19.917 1.00 96.56 92 TYR A C 1
ATOM 725 O O . TYR A 1 92 ? 9.054 -5.121 -20.490 1.00 96.56 92 TYR A O 1
ATOM 733 N N . ASN A 1 93 ? 9.994 -6.951 -19.602 1.00 97.06 93 ASN A N 1
ATOM 734 C CA . ASN A 1 93 ? 8.877 -7.826 -19.943 1.00 97.06 93 ASN A CA 1
ATOM 735 C C . ASN A 1 93 ? 7.592 -7.473 -19.186 1.00 97.06 93 ASN A C 1
ATOM 737 O O . ASN A 1 93 ? 6.516 -7.587 -19.773 1.00 97.06 93 ASN A O 1
ATOM 741 N N . GLU A 1 94 ? 7.702 -7.073 -17.921 1.00 95.38 94 GLU A N 1
ATOM 742 C CA . GLU A 1 94 ? 6.557 -6.764 -17.063 1.00 95.38 94 GLU A CA 1
ATOM 743 C C . GLU A 1 94 ? 5.988 -5.366 -17.322 1.00 95.38 94 GLU A C 1
ATOM 745 O O . GLU A 1 94 ? 4.772 -5.209 -17.423 1.00 95.38 94 GLU A O 1
ATOM 750 N N . ILE A 1 95 ? 6.854 -4.358 -17.457 1.00 92.38 95 ILE A N 1
ATOM 751 C CA . ILE A 1 95 ? 6.446 -2.946 -17.470 1.00 92.38 95 ILE A CA 1
ATOM 752 C C . ILE A 1 95 ? 6.426 -2.375 -18.888 1.00 92.38 95 ILE A C 1
ATOM 754 O O . ILE A 1 95 ? 5.488 -1.672 -19.260 1.00 92.38 95 ILE A O 1
ATOM 758 N N . TRP A 1 96 ? 7.457 -2.655 -19.688 1.00 92.75 96 TRP A N 1
ATOM 759 C CA . TRP A 1 96 ? 7.741 -1.886 -20.907 1.00 92.75 96 TRP A CA 1
ATOM 760 C C . TRP A 1 96 ? 7.247 -2.554 -22.194 1.00 92.75 96 TRP A C 1
ATOM 762 O O . TRP A 1 96 ? 6.744 -1.882 -23.089 1.00 92.75 96 TRP A O 1
ATOM 772 N N . LYS A 1 97 ? 7.329 -3.883 -22.293 1.00 94.00 97 LYS A N 1
ATOM 773 C CA . LYS A 1 97 ? 7.037 -4.658 -23.511 1.00 94.00 97 LYS A CA 1
ATOM 774 C C . LYS A 1 97 ? 5.626 -4.442 -24.064 1.00 94.00 97 LYS A C 1
ATOM 776 O O . LYS A 1 97 ? 5.432 -4.498 -25.276 1.00 94.00 97 LYS A O 1
ATOM 781 N N . GLY A 1 98 ? 4.644 -4.271 -23.181 1.00 91.94 98 GLY A N 1
ATOM 782 C CA . GLY A 1 98 ? 3.237 -4.076 -23.540 1.00 91.94 98 GLY A CA 1
ATOM 783 C C . GLY A 1 98 ? 2.766 -2.626 -23.459 1.00 91.94 98 GLY A C 1
ATOM 784 O O . GLY A 1 98 ? 1.571 -2.382 -23.615 1.00 91.94 98 GLY A O 1
ATOM 785 N N . LYS A 1 99 ? 3.664 -1.680 -23.163 1.00 90.19 99 LYS A N 1
ATOM 786 C CA . LYS A 1 99 ? 3.283 -0.298 -22.886 1.00 90.19 99 LYS A CA 1
ATOM 787 C C . LYS A 1 99 ? 3.056 0.474 -24.183 1.00 90.19 99 LYS A C 1
ATOM 789 O O . LYS A 1 99 ? 3.854 0.388 -25.113 1.00 90.19 99 LYS A O 1
ATOM 794 N N . ASP A 1 100 ? 1.959 1.223 -24.246 1.00 90.50 100 ASP A N 1
ATOM 795 C CA . ASP A 1 100 ? 1.650 2.073 -25.395 1.00 90.50 100 ASP A CA 1
ATOM 796 C C . ASP A 1 100 ? 2.385 3.416 -25.284 1.00 90.50 100 ASP A C 1
ATOM 798 O O . ASP A 1 100 ? 2.087 4.236 -24.415 1.00 90.50 100 ASP A O 1
ATOM 802 N N . GLU A 1 101 ? 3.346 3.648 -26.179 1.00 89.19 101 GLU A N 1
ATOM 803 C CA . GLU A 1 101 ? 4.127 4.890 -26.243 1.00 89.19 101 GLU A CA 1
ATOM 804 C C . GLU A 1 101 ? 3.602 5.890 -27.285 1.00 89.19 101 GLU A C 1
ATOM 806 O O . GLU A 1 101 ? 4.228 6.927 -27.521 1.00 89.19 101 GLU A O 1
ATOM 811 N N . SER A 1 102 ? 2.437 5.636 -27.895 1.00 91.69 102 SER A N 1
ATOM 812 C CA . SER A 1 102 ? 1.876 6.482 -28.964 1.00 91.69 102 SER A CA 1
ATOM 813 C C . SER A 1 102 ? 1.713 7.953 -28.560 1.00 91.69 102 SER A C 1
ATOM 815 O O . SER A 1 102 ? 1.765 8.845 -29.407 1.00 91.69 102 SER A O 1
ATOM 817 N N . HIS A 1 103 ? 1.552 8.223 -27.263 1.00 87.62 103 HIS A N 1
ATOM 818 C CA . HIS A 1 103 ? 1.415 9.568 -26.704 1.00 87.62 103 HIS A CA 1
ATOM 819 C C . HIS A 1 103 ? 2.677 10.091 -25.994 1.00 87.62 103 HIS A C 1
ATOM 821 O O . HIS A 1 103 ? 2.683 11.237 -25.550 1.00 87.62 103 HIS A O 1
ATOM 827 N N . ASN A 1 104 ? 3.759 9.304 -25.927 1.00 90.44 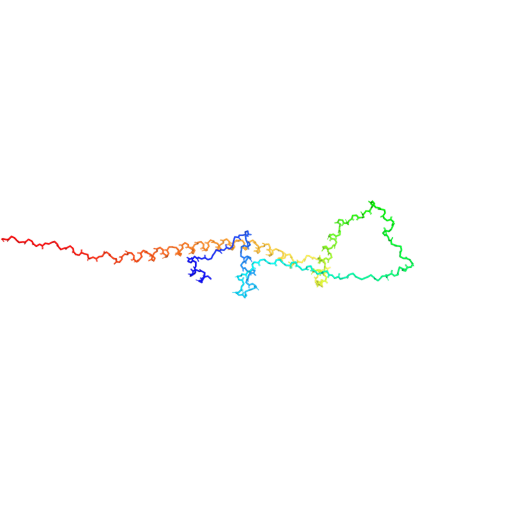104 ASN A N 1
ATOM 828 C CA . ASN A 1 104 ? 5.001 9.649 -25.227 1.00 90.44 104 ASN A CA 1
ATOM 829 C C . ASN A 1 104 ? 6.256 9.533 -26.117 1.00 90.44 104 ASN A C 1
ATOM 831 O O . ASN A 1 104 ? 7.312 9.074 -25.687 1.00 90.44 104 ASN A O 1
ATOM 835 N N . LEU A 1 105 ? 6.184 10.002 -27.367 1.00 89.62 105 LEU A N 1
ATOM 836 C CA . LEU A 1 105 ? 7.324 9.939 -28.302 1.00 89.62 105 LEU A CA 1
ATOM 837 C C . LEU A 1 105 ? 8.565 10.713 -27.829 1.00 89.62 105 LEU A C 1
ATOM 839 O O . LEU A 1 105 ? 9.676 10.443 -28.277 1.00 89.62 105 LEU A O 1
ATOM 843 N N . ARG A 1 106 ? 8.383 11.712 -26.958 1.00 91.88 106 ARG A N 1
ATOM 844 C CA . ARG A 1 106 ? 9.487 12.490 -26.376 1.00 91.88 106 ARG A CA 1
ATOM 845 C C . ARG A 1 106 ? 10.165 11.781 -25.200 1.00 91.88 106 ARG A C 1
ATOM 847 O O . ARG A 1 106 ? 11.113 12.348 -24.667 1.00 91.88 106 ARG A O 1
ATOM 854 N N . GLN A 1 107 ? 9.688 10.590 -24.817 1.00 90.56 107 GLN A N 1
ATOM 855 C CA . GLN A 1 107 ? 10.182 9.807 -23.682 1.00 90.56 107 GLN A CA 1
ATOM 856 C C . GLN A 1 107 ? 10.232 10.631 -22.389 1.00 90.56 107 GLN A C 1
ATOM 858 O O . GLN A 1 107 ? 11.213 10.624 -21.647 1.00 90.56 107 GLN A O 1
ATOM 863 N N . THR A 1 108 ? 9.168 11.392 -22.137 1.00 91.75 108 THR A N 1
ATOM 864 C CA . THR A 1 108 ? 8.983 12.087 -20.865 1.00 91.75 108 THR A CA 1
ATOM 865 C C . THR A 1 108 ? 8.561 11.104 -19.775 1.00 91.75 108 THR A C 1
ATOM 867 O O . THR A 1 10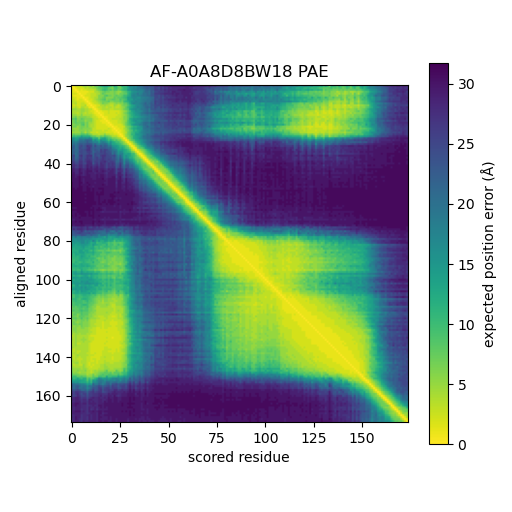8 ? 8.283 9.932 -20.039 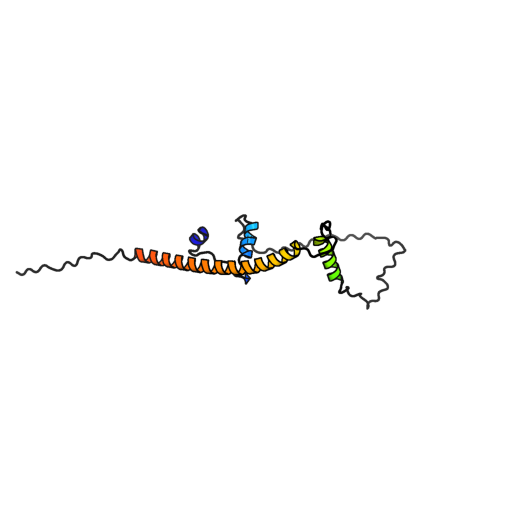1.00 91.75 108 THR A O 1
ATOM 870 N N . TYR A 1 109 ? 8.531 11.581 -18.534 1.00 90.69 109 TYR A N 1
ATOM 871 C CA . TYR A 1 109 ? 8.127 10.774 -17.390 1.00 90.69 109 TYR A CA 1
ATOM 872 C C . TYR A 1 109 ? 6.664 10.311 -17.490 1.00 90.69 109 TYR A C 1
ATOM 874 O O . TYR A 1 109 ? 5.842 10.915 -18.178 1.00 90.69 109 TYR A O 1
ATOM 882 N N . TYR A 1 110 ? 6.364 9.230 -16.774 1.00 91.25 110 TYR A N 1
ATOM 883 C CA . TYR A 1 110 ? 5.040 8.624 -16.681 1.00 91.25 110 TYR A CA 1
ATOM 884 C C . TYR A 1 110 ? 4.386 9.038 -15.362 1.00 91.25 110 TYR A C 1
ATOM 886 O O . TYR A 1 110 ? 4.768 8.547 -14.300 1.00 91.25 110 TYR A O 1
ATOM 894 N N . ASP A 1 111 ? 3.436 9.972 -15.431 1.00 92.06 111 ASP A N 1
ATOM 895 C CA . ASP A 1 111 ? 2.711 10.484 -14.260 1.00 92.06 111 ASP A CA 1
ATOM 896 C C . ASP A 1 111 ? 2.020 9.368 -13.472 1.00 92.06 111 ASP A C 1
ATOM 898 O O . ASP A 1 111 ? 2.110 9.322 -12.252 1.00 92.06 111 ASP A O 1
ATOM 902 N N . ASP A 1 112 ? 1.373 8.438 -14.171 1.00 90.81 112 ASP A N 1
ATOM 903 C CA . ASP A 1 112 ? 0.695 7.277 -13.595 1.00 90.81 112 ASP A CA 1
ATOM 904 C C . ASP A 1 112 ? 1.644 6.400 -12.769 1.00 90.81 112 ASP A C 1
ATOM 906 O O . ASP A 1 112 ? 1.341 6.087 -11.622 1.00 90.81 112 ASP A O 1
ATOM 910 N N . MET A 1 113 ? 2.821 6.072 -13.310 1.00 91.25 113 MET A N 1
ATOM 911 C CA . MET A 1 113 ? 3.831 5.291 -12.587 1.00 91.25 113 MET A CA 1
ATOM 912 C C . MET A 1 113 ? 4.322 6.018 -11.334 1.00 91.25 113 MET A C 1
ATOM 914 O O . MET A 1 113 ? 4.473 5.402 -10.281 1.00 91.25 113 MET A O 1
ATOM 918 N N . ILE A 1 114 ? 4.560 7.328 -11.443 1.00 93.44 114 ILE A N 1
ATOM 919 C CA . ILE A 1 114 ? 5.011 8.144 -10.313 1.00 93.44 114 ILE A CA 1
ATOM 920 C C . ILE A 1 114 ? 3.920 8.204 -9.242 1.00 93.44 114 ILE A C 1
ATOM 922 O O . ILE A 1 114 ? 4.206 8.036 -8.057 1.00 93.44 114 ILE A O 1
ATOM 926 N N . TYR A 1 115 ? 2.671 8.445 -9.637 1.00 95.50 115 TYR A N 1
ATOM 927 C CA . TYR A 1 115 ? 1.563 8.528 -8.697 1.00 95.50 115 TYR A CA 1
ATOM 928 C C . TYR A 1 115 ? 1.288 7.196 -8.014 1.00 95.50 115 TYR A C 1
ATOM 930 O O . TYR A 1 115 ? 1.072 7.208 -6.810 1.00 95.50 115 TYR A O 1
ATOM 938 N N . GLU A 1 116 ? 1.354 6.067 -8.719 1.00 93.88 116 GLU A N 1
ATOM 939 C CA . GLU A 1 116 ? 1.173 4.740 -8.121 1.00 93.88 116 GLU A CA 1
ATOM 940 C C . GLU A 1 116 ? 2.206 4.483 -7.008 1.00 93.88 116 GLU A C 1
ATOM 942 O O . GLU A 1 116 ? 1.846 4.090 -5.897 1.00 93.88 116 GLU A O 1
ATOM 947 N N . GLU A 1 117 ? 3.482 4.797 -7.263 1.00 92.31 117 GLU A N 1
ATOM 948 C CA . GLU A 1 117 ? 4.552 4.685 -6.264 1.00 92.31 117 GLU A CA 1
ATOM 949 C C . GLU A 1 117 ? 4.273 5.582 -5.048 1.00 92.31 117 GLU A C 1
ATOM 951 O O . GLU A 1 117 ? 4.298 5.130 -3.902 1.00 92.31 117 GLU A O 1
ATOM 956 N N . LYS A 1 118 ? 3.947 6.859 -5.284 1.00 96.12 118 LYS A N 1
ATOM 957 C CA . LYS A 1 118 ? 3.699 7.814 -4.194 1.00 96.12 118 LYS A CA 1
ATOM 958 C C . LYS A 1 118 ? 2.412 7.533 -3.435 1.00 96.12 118 LYS A C 1
ATOM 960 O O . LYS A 1 118 ? 2.363 7.761 -2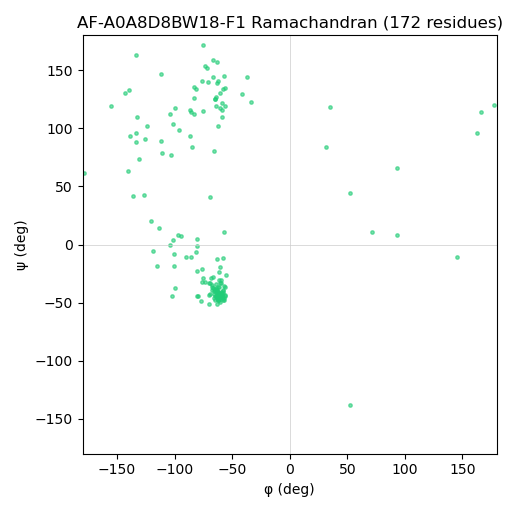.228 1.00 96.12 118 LYS A O 1
ATOM 965 N N . TYR A 1 119 ? 1.382 7.024 -4.095 1.00 95.69 119 TYR A N 1
ATOM 966 C CA . TYR A 1 119 ? 0.159 6.609 -3.428 1.00 95.69 119 TYR A CA 1
ATOM 967 C C . TYR A 1 119 ? 0.394 5.401 -2.536 1.00 95.69 119 TYR A C 1
ATOM 969 O O . TYR A 1 119 ? -0.119 5.410 -1.421 1.00 95.69 119 TYR A O 1
ATOM 977 N N . ALA A 1 120 ? 1.216 4.431 -2.943 1.00 93.50 120 ALA A N 1
ATOM 978 C CA . ALA A 1 120 ? 1.571 3.306 -2.081 1.00 93.50 120 ALA A CA 1
ATOM 979 C C . ALA A 1 120 ? 2.263 3.767 -0.782 1.00 93.50 120 ALA A C 1
ATOM 981 O O . ALA A 1 120 ? 1.912 3.300 0.309 1.00 93.50 120 ALA A O 1
ATOM 982 N N . ASP A 1 121 ? 3.189 4.726 -0.878 1.00 93.69 121 ASP A N 1
ATOM 983 C CA . ASP A 1 121 ? 3.869 5.315 0.283 1.00 93.69 121 ASP A CA 1
ATOM 984 C C . ASP A 1 121 ? 2.884 6.045 1.211 1.00 93.69 121 ASP A C 1
ATOM 986 O O . ASP A 1 121 ? 2.815 5.769 2.415 1.00 93.69 121 ASP A O 1
ATOM 990 N N . VAL A 1 122 ? 2.068 6.941 0.645 1.00 96.56 122 VAL A N 1
ATOM 991 C CA . VAL A 1 122 ? 1.069 7.719 1.395 1.00 96.56 122 VAL A CA 1
ATOM 992 C C . VAL A 1 122 ? 0.025 6.806 2.034 1.00 96.56 122 VAL A C 1
ATOM 994 O O . VAL A 1 122 ? -0.357 7.003 3.187 1.00 96.56 122 VAL A O 1
ATOM 997 N N . GLU A 1 123 ? -0.432 5.776 1.325 1.00 94.06 123 GLU A N 1
ATOM 998 C CA . GLU A 1 123 ? -1.372 4.789 1.846 1.00 94.06 123 GLU A CA 1
ATOM 999 C C . GLU A 1 123 ? -0.764 4.012 3.021 1.00 94.06 123 GLU A C 1
ATOM 1001 O O . GLU A 1 123 ? -1.448 3.753 4.015 1.00 94.06 123 GLU A O 1
ATOM 1006 N N . ALA A 1 124 ? 0.521 3.653 2.954 1.00 92.00 124 ALA A N 1
ATOM 1007 C CA . ALA A 1 124 ? 1.216 2.989 4.052 1.00 92.00 124 ALA A CA 1
ATOM 1008 C C . ALA A 1 124 ? 1.319 3.875 5.305 1.00 92.00 124 ALA A C 1
ATOM 1010 O O . ALA A 1 124 ? 1.189 3.367 6.422 1.00 92.00 124 ALA A O 1
ATOM 1011 N N . GLU A 1 125 ? 1.533 5.181 5.139 1.00 93.88 125 GLU A N 1
ATOM 1012 C CA . GLU A 1 125 ? 1.528 6.150 6.241 1.00 93.88 125 GLU A CA 1
ATOM 1013 C C . GLU A 1 125 ? 0.129 6.363 6.819 1.00 93.88 125 GLU A C 1
ATOM 1015 O O . GLU A 1 125 ? -0.072 6.220 8.027 1.00 93.88 125 GLU A O 1
ATOM 1020 N N . LEU A 1 126 ? -0.856 6.637 5.961 1.00 95.50 126 LEU A N 1
ATOM 1021 C CA . LEU A 1 126 ? -2.240 6.849 6.373 1.00 95.50 126 LEU A CA 1
ATOM 1022 C C . LEU A 1 126 ? -2.785 5.627 7.114 1.00 95.50 126 LEU A C 1
ATOM 1024 O O . LEU A 1 126 ? -3.468 5.766 8.126 1.00 95.50 126 LEU A O 1
ATOM 1028 N N . ARG A 1 127 ? -2.437 4.424 6.654 1.00 94.44 127 ARG A N 1
ATOM 1029 C CA . ARG A 1 127 ? -2.814 3.174 7.311 1.00 94.44 127 ARG A CA 1
ATOM 1030 C C . ARG A 1 127 ? -2.310 3.102 8.749 1.00 94.44 127 ARG A C 1
ATOM 1032 O O . ARG A 1 127 ? -3.088 2.739 9.622 1.00 94.44 127 ARG A O 1
ATOM 1039 N N . ARG A 1 128 ? -1.052 3.469 9.015 1.00 93.31 128 ARG A N 1
ATOM 1040 C CA . ARG A 1 128 ? -0.501 3.484 10.384 1.00 93.31 128 ARG A CA 1
ATOM 1041 C C . ARG A 1 128 ? -1.301 4.419 11.294 1.00 93.31 128 ARG A C 1
ATOM 1043 O O . ARG A 1 128 ? -1.684 4.023 12.390 1.00 93.31 128 ARG A O 1
ATOM 1050 N N . ILE A 1 129 ? -1.639 5.608 10.793 1.00 95.69 129 ILE A N 1
ATOM 1051 C CA . ILE A 1 129 ? -2.451 6.595 11.520 1.00 95.69 129 ILE A CA 1
ATOM 1052 C C . ILE A 1 129 ? -3.851 6.042 11.818 1.00 95.69 129 ILE A C 1
ATOM 1054 O O . ILE A 1 129 ? -4.336 6.136 12.945 1.00 95.69 129 ILE A O 1
ATOM 1058 N N . VAL A 1 130 ? -4.509 5.453 10.818 1.00 95.94 130 VAL A N 1
ATOM 1059 C CA . VAL A 1 130 ? -5.842 4.859 10.985 1.00 95.94 130 VAL A CA 1
ATOM 1060 C C . VAL A 1 130 ? -5.799 3.710 11.992 1.00 95.94 130 VAL A C 1
ATOM 1062 O O . VAL A 1 130 ? -6.641 3.659 12.885 1.00 95.94 130 VAL A O 1
ATOM 1065 N N . ASP A 1 131 ? -4.805 2.829 11.898 1.00 95.31 131 ASP A N 1
ATOM 1066 C CA . ASP A 1 131 ? -4.614 1.710 12.820 1.00 95.31 131 ASP A CA 1
ATOM 1067 C C . ASP A 1 131 ? -4.459 2.187 14.275 1.00 95.31 131 ASP A C 1
ATOM 1069 O O . ASP A 1 131 ? -5.051 1.601 15.186 1.00 95.31 131 ASP A O 1
ATOM 1073 N N . ASP A 1 132 ? -3.712 3.270 14.506 1.00 94.62 132 ASP A N 1
ATOM 1074 C CA . ASP A 1 132 ? -3.560 3.881 15.831 1.00 94.62 132 ASP A CA 1
ATOM 1075 C C . ASP A 1 132 ? -4.872 4.444 16.372 1.00 94.62 132 ASP A C 1
ATOM 1077 O O . ASP A 1 132 ? -5.220 4.195 17.529 1.00 94.62 132 ASP A O 1
ATOM 1081 N N . ILE A 1 133 ? -5.634 5.151 15.536 1.00 95.94 133 ILE A N 1
ATOM 1082 C CA . ILE A 1 133 ? -6.955 5.669 15.914 1.00 95.94 133 ILE A CA 1
ATOM 1083 C C . ILE A 1 133 ? -7.897 4.508 16.256 1.00 95.94 133 ILE A C 1
ATOM 1085 O O . ILE A 1 133 ? -8.618 4.568 17.251 1.00 95.94 133 ILE A O 1
ATOM 1089 N N . MET A 1 134 ? -7.870 3.422 15.479 1.00 93.94 134 MET A N 1
ATOM 1090 C CA . MET A 1 134 ? -8.698 2.242 15.735 1.00 93.94 134 MET A CA 1
ATOM 1091 C C . MET A 1 134 ? -8.337 1.546 17.053 1.00 93.94 134 MET A C 1
ATOM 1093 O O . MET A 1 134 ? -9.238 1.117 17.776 1.00 93.94 134 MET A O 1
ATOM 1097 N N . ARG A 1 135 ? -7.043 1.457 17.394 1.00 93.75 135 ARG A N 1
ATOM 1098 C CA . ARG A 1 135 ? -6.582 0.945 18.697 1.00 93.75 135 ARG A CA 1
ATOM 1099 C C . ARG A 1 135 ? -7.095 1.810 19.850 1.00 93.75 135 ARG A C 1
ATOM 1101 O O . ARG A 1 135 ? -7.686 1.282 20.788 1.00 93.75 135 ARG A O 1
ATOM 1108 N N . GLN A 1 136 ? -6.949 3.130 19.737 1.00 94.38 136 GLN A N 1
ATOM 1109 C CA . GLN A 1 136 ? -7.426 4.077 20.750 1.00 94.38 136 GLN A CA 1
ATOM 1110 C C . GLN A 1 136 ? -8.948 4.008 20.939 1.00 94.38 136 GLN A C 1
ATOM 1112 O O . GLN A 1 136 ? -9.434 3.983 22.070 1.00 94.38 136 GLN A O 1
ATOM 1117 N N . GLU A 1 137 ? -9.713 3.930 19.849 1.00 94.44 137 GLU A N 1
ATOM 1118 C CA . GLU A 1 137 ? -11.172 3.822 19.917 1.00 94.44 137 GLU A CA 1
ATOM 1119 C C . GLU A 1 137 ? -11.610 2.516 20.600 1.00 94.44 137 GLU A C 1
ATOM 1121 O O . GLU A 1 137 ? -12.515 2.521 21.437 1.00 94.44 137 GLU A O 1
ATOM 1126 N N . LEU A 1 138 ? -10.943 1.390 20.317 1.00 92.69 138 LEU A N 1
ATOM 1127 C CA . LEU A 1 138 ? -11.233 0.120 20.990 1.00 92.69 138 LEU A CA 1
ATOM 1128 C C . LEU A 1 138 ? -10.961 0.181 22.495 1.00 92.69 138 LEU A C 1
ATOM 1130 O O . LEU A 1 138 ? -11.778 -0.330 23.268 1.00 92.69 138 LEU A O 1
ATOM 1134 N N . ASP A 1 139 ? -9.882 0.840 22.918 1.00 91.62 139 ASP A N 1
ATOM 1135 C CA . ASP A 1 139 ? -9.584 1.053 24.336 1.00 91.62 139 ASP A CA 1
ATOM 1136 C C . ASP A 1 139 ? -10.681 1.883 25.020 1.00 91.62 139 ASP A C 1
ATOM 1138 O O . ASP A 1 139 ? -11.180 1.511 26.089 1.00 91.62 139 ASP A O 1
ATOM 1142 N N . LEU A 1 140 ? -11.129 2.973 24.386 1.00 93.62 140 LEU A N 1
ATOM 1143 C CA . LEU A 1 140 ? -12.221 3.809 24.89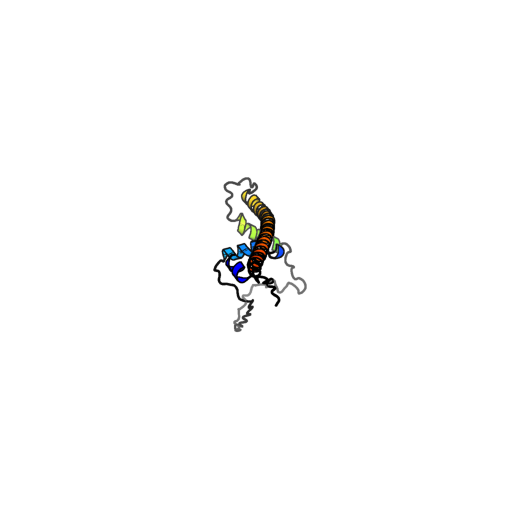8 1.00 93.62 140 LEU A CA 1
ATOM 1144 C C . LEU A 1 140 ? -13.531 3.023 25.027 1.00 93.62 140 LEU A C 1
ATOM 1146 O O . LEU A 1 140 ? -14.206 3.086 26.065 1.00 93.62 140 LEU A O 1
ATOM 1150 N N . LEU A 1 141 ? -13.879 2.241 24.005 1.00 92.44 141 LEU A N 1
ATOM 1151 C CA . LEU A 1 141 ? -15.070 1.397 24.010 1.00 92.44 141 LEU A CA 1
ATOM 1152 C C . LEU A 1 141 ? -14.986 0.301 25.080 1.00 92.44 141 LEU A C 1
ATOM 1154 O O . LEU A 1 141 ? -15.987 0.003 25.741 1.00 92.44 141 LEU A O 1
ATOM 1158 N N . GLN A 1 142 ? -13.804 -0.277 25.296 1.00 90.69 142 GLN A N 1
ATOM 1159 C CA . GLN A 1 142 ? -13.583 -1.280 26.333 1.00 90.69 142 GLN A CA 1
ATOM 1160 C C . GLN A 1 142 ? -13.752 -0.672 27.735 1.00 90.69 142 GLN A C 1
ATOM 1162 O O . GLN A 1 142 ? -14.457 -1.243 28.571 1.00 90.69 142 GLN A O 1
ATOM 1167 N N . VAL A 1 143 ? -13.223 0.533 27.974 1.00 92.69 143 VAL A N 1
ATOM 1168 C CA . VAL A 1 143 ? -13.426 1.274 29.232 1.00 92.69 143 VAL A CA 1
ATOM 1169 C C . VAL A 1 143 ? -14.910 1.566 29.483 1.00 92.69 143 VAL A C 1
ATOM 1171 O O . VAL A 1 143 ? -15.391 1.412 30.612 1.00 92.69 143 VAL A O 1
ATOM 1174 N N . ALA A 1 144 ? -15.661 1.977 28.459 1.00 91.81 144 ALA A N 1
ATOM 1175 C CA . ALA A 1 144 ? -17.100 2.219 28.580 1.00 91.81 144 ALA A CA 1
ATOM 1176 C C . ALA A 1 144 ? -17.873 0.932 28.926 1.00 91.81 144 ALA A C 1
ATOM 1178 O O . ALA A 1 144 ? -18.696 0.924 29.845 1.00 91.81 144 ALA A O 1
ATOM 1179 N N . LEU A 1 145 ? -17.545 -0.177 28.259 1.00 89.25 145 LEU A N 1
ATOM 1180 C CA . LEU A 1 145 ? -18.126 -1.498 28.510 1.00 89.25 145 LEU A CA 1
ATOM 1181 C C . LEU A 1 145 ? -17.895 -1.941 29.965 1.00 89.25 145 LEU A C 1
ATOM 1183 O O . LEU A 1 145 ? -18.825 -2.398 30.641 1.00 89.25 145 LEU A O 1
ATOM 1187 N N . ASP A 1 146 ? -16.679 -1.763 30.479 1.00 89.56 146 ASP A N 1
ATOM 1188 C CA . ASP A 1 146 ? -16.337 -2.128 31.855 1.00 89.56 146 ASP A CA 1
ATOM 1189 C C . ASP A 1 146 ? -17.065 -1.249 32.888 1.00 89.56 146 ASP A C 1
ATOM 1191 O O . ASP A 1 146 ? -17.553 -1.760 33.907 1.00 89.56 146 ASP A O 1
ATOM 1195 N N . ARG A 1 147 ? -17.249 0.050 32.604 1.00 90.19 147 ARG A N 1
ATOM 1196 C CA . ARG A 1 147 ? -18.089 0.947 33.422 1.00 90.19 147 ARG A CA 1
ATOM 1197 C C . ARG A 1 147 ? -19.545 0.481 33.464 1.00 90.19 147 ARG A C 1
ATOM 1199 O O . ARG A 1 147 ? -20.120 0.393 34.554 1.00 90.19 147 ARG A O 1
ATOM 1206 N N . ASP A 1 148 ? -20.130 0.124 32.325 1.00 88.31 148 ASP A N 1
ATOM 1207 C CA . ASP A 1 148 ? -21.514 -0.360 32.242 1.00 88.31 148 ASP A CA 1
ATOM 1208 C C . ASP A 1 148 ? -21.717 -1.674 33.003 1.00 88.31 148 ASP A C 1
ATOM 1210 O O . ASP A 1 148 ? -22.722 -1.862 33.705 1.00 88.31 148 ASP A O 1
ATOM 1214 N N . ARG A 1 149 ? -20.738 -2.582 32.932 1.00 86.19 149 ARG A N 1
ATOM 1215 C CA . ARG A 1 149 ? -20.726 -3.814 33.732 1.00 86.19 149 ARG A CA 1
ATOM 1216 C C . ARG A 1 149 ? -20.681 -3.519 35.228 1.00 86.19 149 ARG A C 1
ATOM 1218 O O . ARG A 1 149 ? -21.481 -4.079 35.984 1.00 86.19 149 ARG A O 1
ATOM 1225 N N . ALA A 1 150 ? -19.803 -2.613 35.657 1.00 84.38 150 ALA A N 1
ATOM 1226 C CA . ALA A 1 150 ? -19.696 -2.213 37.058 1.00 84.38 150 ALA A CA 1
ATOM 1227 C C . ALA A 1 150 ? -20.995 -1.564 37.578 1.00 84.38 150 ALA A C 1
ATOM 1229 O O . ALA A 1 150 ? -21.407 -1.809 38.718 1.00 84.38 150 ALA A O 1
ATOM 1230 N N . GLN A 1 151 ? -21.687 -0.779 36.746 1.00 80.75 151 GLN A N 1
ATOM 1231 C CA . GLN A 1 151 ? -22.983 -0.194 37.099 1.00 80.75 151 GLN A CA 1
ATOM 1232 C C . GLN A 1 151 ? -24.101 -1.240 37.203 1.00 80.75 151 GLN A C 1
ATOM 1234 O O . GLN A 1 151 ? -24.879 -1.200 38.163 1.00 80.75 151 GLN A O 1
ATOM 1239 N N . LYS A 1 152 ? -24.177 -2.201 36.271 1.00 74.81 152 LYS A N 1
ATOM 1240 C CA . LYS A 1 152 ? -25.153 -3.305 36.338 1.00 74.81 152 LYS A CA 1
ATOM 1241 C C . LYS A 1 152 ? -24.983 -4.138 37.614 1.00 74.81 152 LYS A C 1
ATOM 1243 O O . LYS A 1 152 ? -25.977 -4.432 38.273 1.00 74.81 152 LYS A O 1
ATOM 1248 N N . GLY A 1 153 ? -23.744 -4.422 38.024 1.00 63.00 153 GLY A N 1
ATOM 1249 C CA . GLY A 1 153 ? -23.452 -5.127 39.281 1.00 63.00 153 GLY A CA 1
ATOM 1250 C C . GLY A 1 153 ? -23.810 -4.341 40.554 1.00 63.00 153 GLY A C 1
ATOM 1251 O O . GLY A 1 153 ? -24.152 -4.936 41.575 1.00 63.00 153 GLY A O 1
ATOM 1252 N N . LYS A 1 154 ? -23.786 -3.000 40.517 1.00 61.00 154 LYS A N 1
ATOM 1253 C CA . LYS A 1 154 ? -24.201 -2.157 41.656 1.00 61.00 154 LYS A CA 1
ATOM 1254 C C . LYS A 1 154 ? -25.722 -2.073 41.823 1.00 61.00 154 LYS A C 1
ATOM 1256 O O . LYS A 1 154 ? -26.190 -1.970 42.958 1.00 61.00 154 LYS A O 1
ATOM 1261 N N . LYS A 1 155 ? -26.503 -2.131 40.737 1.00 56.00 155 LYS A N 1
ATOM 1262 C CA . LYS A 1 155 ? -27.974 -2.005 40.802 1.00 56.00 155 LYS A CA 1
ATOM 1263 C C . LYS A 1 155 ? -28.658 -3.192 41.495 1.00 56.00 155 LYS A C 1
ATOM 1265 O O . LYS A 1 155 ? -29.666 -2.985 42.161 1.00 56.00 155 LYS A O 1
ATOM 1270 N N . THR A 1 156 ? -28.089 -4.397 41.453 1.00 53.88 156 THR A N 1
ATOM 1271 C CA . THR A 1 156 ? -28.644 -5.577 42.148 1.00 53.88 156 THR A CA 1
ATOM 1272 C C . THR A 1 156 ? -28.391 -5.588 43.660 1.00 53.88 156 THR A C 1
ATOM 1274 O O . THR A 1 156 ? -29.145 -6.217 44.398 1.00 53.88 156 THR A O 1
ATOM 1277 N N . LYS A 1 157 ? -27.391 -4.855 44.173 1.00 54.00 157 LYS A N 1
ATOM 1278 C CA . LYS A 1 157 ? -27.046 -4.865 45.612 1.00 54.00 157 LYS A CA 1
ATOM 1279 C C . LYS A 1 157 ? -27.851 -3.890 46.483 1.00 54.00 157 LYS A C 1
ATOM 1281 O O . LYS A 1 157 ? -27.774 -3.981 47.706 1.00 54.00 157 LYS A O 1
ATOM 1286 N N . LYS A 1 158 ? -28.625 -2.965 45.901 1.00 54.09 158 LYS A N 1
ATOM 1287 C CA . LYS A 1 158 ? -29.334 -1.906 46.655 1.00 54.09 158 LYS A CA 1
ATOM 1288 C C . LYS A 1 158 ? -30.793 -2.240 47.024 1.00 54.09 158 LYS A C 1
ATOM 1290 O O . LYS A 1 158 ? -31.487 -1.373 47.543 1.00 54.09 158 LYS A O 1
ATOM 1295 N N . GLY A 1 159 ? -31.248 -3.477 46.789 1.00 51.50 159 GLY A N 1
ATOM 1296 C CA . GLY A 1 159 ? -32.646 -3.895 46.985 1.00 51.50 159 GLY A CA 1
ATOM 1297 C C . GLY A 1 159 ? -32.988 -4.676 48.264 1.00 51.50 159 GLY A C 1
ATOM 1298 O O . GLY A 1 159 ? -34.168 -4.879 48.515 1.00 51.50 159 GLY A O 1
ATOM 1299 N N . SER A 1 160 ? -32.029 -5.117 49.092 1.00 51.50 160 SER A N 1
ATOM 1300 C CA . SER A 1 160 ? -32.321 -6.110 50.155 1.00 51.50 160 SER A CA 1
ATOM 1301 C C . SER A 1 160 ? -32.202 -5.637 51.611 1.00 51.50 160 SER A C 1
ATOM 1303 O O . SER A 1 160 ? -32.213 -6.462 52.523 1.00 51.50 160 SER A O 1
ATOM 1305 N N . LYS A 1 161 ? -32.132 -4.329 51.891 1.00 53.69 161 LYS A N 1
ATOM 1306 C CA . LYS A 1 161 ? -32.169 -3.827 53.280 1.00 53.69 161 LYS A CA 1
ATOM 1307 C C . LYS A 1 161 ? -33.174 -2.695 53.466 1.00 53.69 161 LYS A C 1
ATOM 1309 O O . LYS A 1 161 ? -32.800 -1.543 53.666 1.00 53.69 161 LYS A O 1
ATOM 1314 N N . LYS A 1 162 ? -34.465 -3.030 53.475 1.00 50.25 162 LYS A N 1
ATOM 1315 C CA . LYS A 1 162 ? -35.455 -2.236 54.213 1.00 50.25 162 LYS A CA 1
ATOM 1316 C C . LYS A 1 162 ? -36.513 -3.145 54.841 1.00 50.25 162 LYS A C 1
ATOM 1318 O O . LYS A 1 162 ? -37.100 -3.969 54.156 1.00 50.25 162 LYS A O 1
ATOM 1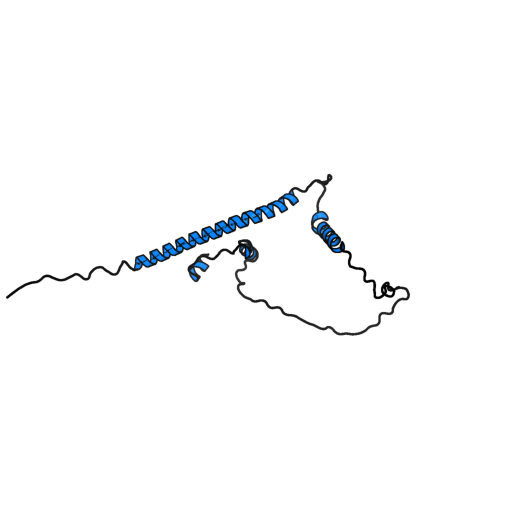323 N N . ALA A 1 163 ? -36.735 -2.907 56.137 1.00 49.09 163 ALA A N 1
ATOM 1324 C CA . ALA A 1 163 ? -37.823 -3.382 56.999 1.00 49.09 163 ALA A CA 1
ATOM 1325 C C . ALA A 1 163 ? -37.609 -4.672 57.827 1.00 49.09 163 ALA A C 1
ATOM 1327 O O . ALA A 1 163 ? -38.374 -5.623 57.727 1.00 49.09 163 ALA A O 1
ATOM 1328 N N . ARG A 1 164 ? -36.685 -4.638 58.801 1.00 48.12 164 ARG A N 1
ATOM 1329 C CA . ARG A 1 164 ? -37.005 -5.182 60.137 1.00 48.12 164 ARG A CA 1
ATOM 1330 C C . ARG A 1 164 ? -37.450 -4.010 61.010 1.00 48.12 164 ARG A C 1
ATOM 1332 O O . ARG A 1 164 ? -36.629 -3.215 61.457 1.00 48.12 164 ARG A O 1
ATOM 1339 N N . ARG A 1 165 ? -38.770 -3.848 61.145 1.00 51.66 165 ARG A N 1
ATOM 1340 C CA . ARG A 1 165 ? -39.405 -2.902 62.073 1.00 51.66 165 ARG A CA 1
ATOM 1341 C C . ARG A 1 165 ? -38.946 -3.248 63.492 1.00 51.66 165 ARG A C 1
ATOM 1343 O O . ARG A 1 165 ? -39.231 -4.335 63.982 1.00 51.66 165 ARG A O 1
ATOM 1350 N N . SER A 1 166 ? -38.225 -2.314 64.104 1.00 47.41 166 SER A N 1
ATOM 1351 C CA . SER A 1 166 ? -38.030 -2.225 65.550 1.00 47.41 166 SER A CA 1
ATOM 1352 C C . SER A 1 166 ? -39.406 -2.163 66.222 1.00 47.41 166 SER A C 1
ATOM 1354 O O . SER A 1 166 ? -40.207 -1.278 65.917 1.00 47.41 166 SER A O 1
ATOM 1356 N N . GLY A 1 167 ? -39.697 -3.149 67.069 1.00 43.59 167 GLY A N 1
ATOM 1357 C CA . GLY A 1 167 ? -40.875 -3.199 67.923 1.00 43.59 167 GLY A CA 1
ATOM 1358 C C . GLY A 1 167 ? -40.444 -3.042 69.372 1.00 43.59 167 GLY A C 1
ATOM 1359 O O . GLY A 1 167 ? -40.356 -4.027 70.092 1.00 43.59 167 GLY A O 1
ATOM 1360 N N . GLU A 1 168 ? -40.165 -1.810 69.789 1.00 49.56 168 GLU A N 1
ATOM 1361 C CA . GLU A 1 168 ? -39.987 -1.465 71.197 1.00 49.56 168 GLU A CA 1
ATOM 1362 C C . GLU A 1 168 ? -40.952 -0.336 71.568 1.00 49.56 168 GLU A C 1
ATOM 1364 O O . GLU A 1 168 ? -40.729 0.825 71.228 1.00 49.56 168 GLU A O 1
ATOM 1369 N N . LYS A 1 169 ? -42.054 -0.697 72.242 1.00 47.28 169 LYS A N 1
ATOM 1370 C CA . LYS A 1 169 ? -42.700 0.078 73.319 1.00 47.28 169 LYS A CA 1
ATOM 1371 C C . LYS A 1 169 ? -43.965 -0.628 73.809 1.00 47.28 169 LYS A C 1
ATOM 1373 O O . LYS A 1 169 ? -44.927 -0.776 73.065 1.00 47.28 169 LYS A O 1
ATOM 1378 N N . GLY A 1 170 ? -43.984 -0.976 75.095 1.00 40.41 170 GLY A N 1
ATOM 1379 C CA . GLY A 1 170 ? -45.181 -1.480 75.766 1.00 40.41 170 GLY A CA 1
ATOM 1380 C C . GLY A 1 170 ? -44.980 -1.786 77.249 1.00 40.41 170 GLY A C 1
ATOM 1381 O O . GLY A 1 170 ? -45.134 -2.925 77.664 1.00 40.41 170 GLY A O 1
ATOM 1382 N N . LYS A 1 171 ? -44.633 -0.775 78.058 1.00 46.00 171 LYS A N 1
ATOM 1383 C CA . LYS A 1 171 ? -44.745 -0.830 79.528 1.00 46.00 171 LYS A CA 1
ATOM 1384 C C . LYS A 1 171 ? -46.199 -1.119 79.937 1.00 46.00 171 LYS A C 1
ATOM 1386 O O . LYS A 1 171 ? -47.077 -0.352 79.547 1.00 46.00 171 LYS A O 1
ATOM 1391 N N . LYS A 1 172 ? -46.426 -2.055 80.867 1.00 43.53 172 LYS A N 1
ATOM 1392 C CA . LYS A 1 172 ? -47.410 -1.855 81.949 1.00 43.53 172 LYS A CA 1
ATOM 1393 C C . LYS A 1 172 ? -47.099 -2.716 83.179 1.00 43.53 172 LYS A C 1
ATOM 1395 O O . LYS A 1 172 ? -47.076 -3.935 83.106 1.00 43.53 172 LYS A O 1
ATOM 1400 N N . LYS A 1 173 ? -46.866 -2.020 84.299 1.00 41.44 173 LYS A N 1
ATOM 1401 C CA . LYS A 1 173 ? -46.944 -2.522 85.678 1.00 41.44 173 LYS A CA 1
ATOM 1402 C C . LYS A 1 173 ? -48.383 -2.954 85.989 1.00 41.44 173 LYS A C 1
ATOM 1404 O O . LYS A 1 173 ? -49.287 -2.161 85.712 1.00 41.44 173 LYS A O 1
ATOM 1409 N N . ARG A 1 174 ? -48.560 -4.074 86.686 1.00 39.62 174 ARG A N 1
ATOM 1410 C CA . ARG A 1 174 ? -49.095 -4.169 88.057 1.00 39.62 174 ARG A CA 1
ATOM 1411 C C . ARG A 1 174 ? -49.036 -5.614 88.528 1.00 39.62 174 ARG A C 1
ATOM 1413 O O . ARG A 1 174 ? -49.248 -6.493 87.671 1.00 39.62 174 ARG A O 1
#

Radius of gyration: 37.84 Å; Cα contacts (8 Å, |Δi|>4): 39; chains: 1; bounding box: 91×61×122 Å

Foldseek 3Di:
DVVVCVVVVADDAFDDVVRVTCNVVVVVVVVPPPPDPDDDDDDDDDDDDDDDDDDDDDDDPDDPPPPVPPPPPDDPDDDPCPVVVVVVVVCCVPPPVPDDCVPPPVVDDDPVVVVVVVVVVVVVVVSVVVSVVVNVVSVVVRVVSVVVVVVVVVVVVPPPDDDPDDDDDDDDDD

Nearest PDB structures (foldseek):
  9g6k-assembly1_Lh  TM=1.658E-01  e=8.525E+00  Toxoplasma gondii

Solvent-accessible surface area (backbone atoms only — not comparable to full-atom values): 11736 Å² total; per-residue (Å²): 107,74,66,55,27,73,74,71,73,43,75,84,83,69,58,49,69,91,69,44,22,62,58,55,55,54,64,49,56,84,58,69,64,97,79,78,92,80,78,81,91,75,90,75,88,78,91,78,89,78,86,89,82,90,78,88,80,81,81,71,95,79,77,78,61,78,69,83,75,56,54,101,82,65,75,82,72,80,63,87,57,54,64,57,54,50,52,53,52,49,49,38,62,75,62,52,72,81,54,84,50,90,88,44,84,83,69,66,84,58,66,67,65,54,48,53,56,52,46,53,54,51,48,56,52,52,47,53,55,51,46,51,53,52,46,54,51,49,53,54,52,43,53,50,52,53,49,53,52,55,49,59,63,51,65,72,70,76,74,84,85,85,84,84,80,84,85,85,88,82,89,78,90,131

Secondary structure (DSSP, 8-state):
-HHHHHHHSSPPPPPPTTTTHHHHHHHHHTT--S-----------------------PPPTT---TTSSS-TT--PPPPTTHHHHHHHHHHIIIIITT---TT-TT----HHHHHHHHHHHHHHHHHHHHHHHHHHHHHHHHHHHHHHHHHHHHHGGGSS--------------

Sequence (174 aa):
FKEYQKRTGRLPDFPSEEAGGSRHLLSRQATESEMSRSSVMSSRESKLKSAKDPNKQQKRPGEVSLEEGLDKAFRPMQSAFLPEIKNGIDEYNEIWKGKDESHNLRQTYYDDMIYEEKYADVEAELRRIVDDIMRQELDLLQVALDRDRAQKGKKTKKGSKKARRSGEKGKKKR